Protein AF-A0A1M6JU75-F1 (afdb_monomer)

pLDDT: mean 92.65, std 3.71, range [83.81, 97.88]

Radius of gyration: 18.82 Å; Cα contacts (8 Å, |Δi|>4): 40; chains: 1; bounding box: 38×20×51 Å

Secondary structure (DSSP, 8-state):
-HHHHHH---HHHHHHHHHHHHHHHHHH-SS----PPP------TTEE--EE-SSSS-EE-TT-EE-

Mean predicted align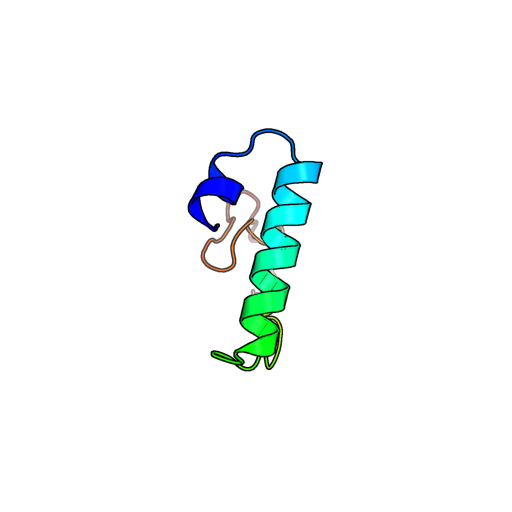ed error: 5.23 Å

Structure (mmCIF, N/CA/C/O backbone):
data_AF-A0A1M6JU75-F1
#
_entry.id   AF-A0A1M6JU75-F1
#
loop_
_atom_site.group_PDB
_atom_site.id
_atom_site.type_symbol
_atom_site.label_atom_id
_atom_site.label_alt_id
_atom_site.label_comp_id
_atom_si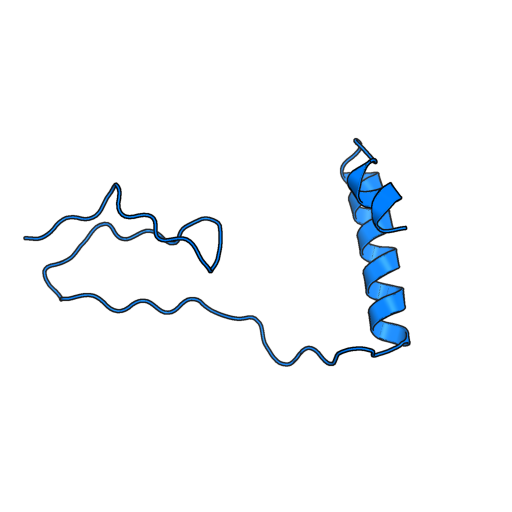te.label_asym_id
_atom_site.label_entity_id
_atom_site.label_seq_id
_atom_site.pdbx_PDB_ins_code
_atom_site.Cartn_x
_atom_site.Cartn_y
_atom_site.Cartn_z
_atom_site.occupancy
_atom_site.B_iso_or_equiv
_atom_site.auth_seq_id
_atom_site.auth_comp_id
_atom_site.auth_asym_id
_atom_site.auth_atom_id
_atom_site.pdbx_PDB_model_num
ATOM 1 N N . MET A 1 1 ? 15.546 -3.832 -15.225 1.00 86.56 1 MET A N 1
ATOM 2 C CA . MET A 1 1 ? 14.964 -2.542 -14.776 1.00 86.56 1 MET A CA 1
ATOM 3 C C . MET A 1 1 ? 14.522 -2.586 -13.322 1.00 86.56 1 MET A C 1
ATOM 5 O O . MET A 1 1 ? 14.906 -1.688 -12.590 1.00 86.56 1 MET A O 1
ATOM 9 N N . ILE A 1 2 ? 13.818 -3.637 -12.882 1.00 93.44 2 ILE A N 1
ATOM 10 C CA . ILE A 1 2 ? 13.420 -3.811 -11.471 1.00 93.44 2 ILE A CA 1
ATOM 11 C C . ILE A 1 2 ? 14.624 -3.740 -10.515 1.00 93.44 2 ILE A C 1
ATOM 13 O O . ILE A 1 2 ? 14.622 -2.932 -9.596 1.00 93.44 2 ILE A O 1
ATOM 17 N N . GLU A 1 3 ? 1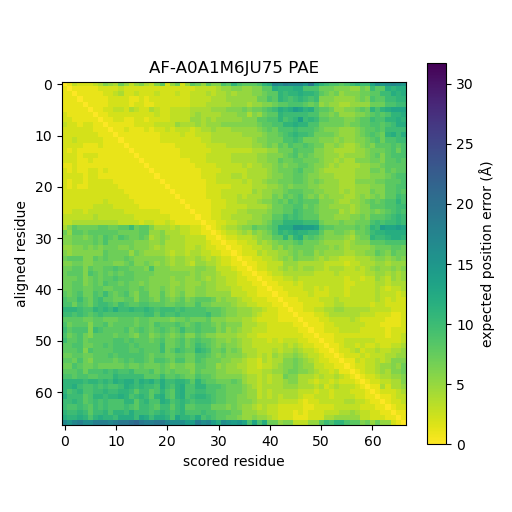5.690 -4.506 -10.766 1.00 96.62 3 GLU A N 1
ATOM 18 C CA . GLU A 1 3 ? 16.917 -4.454 -9.947 1.00 96.62 3 GLU A CA 1
ATOM 19 C C . GLU A 1 3 ? 17.532 -3.050 -9.896 1.00 96.62 3 GLU A C 1
ATOM 21 O O . GLU A 1 3 ? 17.904 -2.574 -8.827 1.00 96.62 3 GLU A O 1
ATOM 26 N N . LYS A 1 4 ? 17.564 -2.353 -11.044 1.00 94.94 4 LYS A N 1
ATOM 27 C CA . LYS A 1 4 ? 18.070 -0.979 -11.141 1.00 94.94 4 LYS A CA 1
ATOM 28 C C . LYS A 1 4 ? 17.274 -0.047 -10.226 1.00 94.94 4 LYS A C 1
ATOM 30 O O . LYS A 1 4 ? 17.888 0.638 -9.418 1.00 94.94 4 LYS A O 1
ATOM 35 N N . ALA A 1 5 ? 15.939 -0.087 -10.289 1.00 95.62 5 ALA A N 1
ATOM 36 C CA . ALA A 1 5 ? 15.071 0.714 -9.425 1.00 95.62 5 ALA A CA 1
ATOM 37 C C . ALA A 1 5 ? 15.375 0.490 -7.932 1.00 95.62 5 ALA A C 1
ATOM 39 O O . ALA A 1 5 ? 15.482 1.453 -7.178 1.00 95.62 5 ALA A O 1
ATOM 40 N N . TRP A 1 6 ? 15.586 -0.762 -7.514 1.00 94.19 6 TRP A N 1
ATOM 41 C CA . TRP A 1 6 ? 15.873 -1.097 -6.113 1.00 94.19 6 TRP A CA 1
ATOM 42 C C . TRP A 1 6 ? 17.310 -0.806 -5.669 1.00 94.19 6 TRP A C 1
ATOM 44 O O . TRP A 1 6 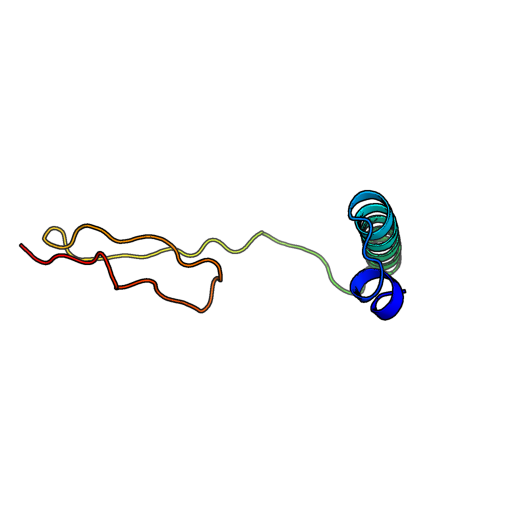? 17.567 -0.719 -4.471 1.00 94.19 6 TRP A O 1
ATOM 54 N N . SER A 1 7 ? 18.233 -0.611 -6.612 1.00 96.88 7 SER A N 1
ATOM 55 C CA . SER A 1 7 ? 19.607 -0.174 -6.334 1.00 96.88 7 SER A CA 1
ATOM 56 C C . SER A 1 7 ? 19.832 1.340 -6.458 1.00 96.88 7 SER A C 1
ATOM 58 O O . SER A 1 7 ? 20.869 1.825 -6.010 1.00 96.88 7 SER A O 1
ATOM 60 N N . THR A 1 8 ? 18.905 2.098 -7.060 1.00 97.31 8 THR A N 1
ATOM 61 C CA . THR A 1 8 ? 19.059 3.547 -7.274 1.00 97.31 8 THR A CA 1
ATOM 62 C C . THR A 1 8 ? 18.776 4.320 -5.974 1.00 97.31 8 THR A C 1
ATOM 64 O O . THR A 1 8 ? 17.643 4.281 -5.475 1.00 97.31 8 THR A O 1
ATOM 67 N N . PRO A 1 9 ? 19.768 5.047 -5.417 1.00 96.75 9 PRO A N 1
ATOM 68 C CA . PRO A 1 9 ? 19.608 5.753 -4.147 1.00 96.75 9 PRO A CA 1
ATOM 69 C C . PRO A 1 9 ? 18.757 7.018 -4.290 1.00 96.75 9 PRO A C 1
ATOM 71 O O . PRO A 1 9 ? 17.917 7.285 -3.428 1.00 96.75 9 PRO A O 1
ATOM 74 N N . ASP A 1 10 ? 18.937 7.762 -5.387 1.00 97.69 10 ASP A N 1
ATOM 75 C CA . ASP A 1 10 ? 18.172 8.973 -5.667 1.00 97.69 10 ASP A CA 1
ATOM 76 C C . ASP A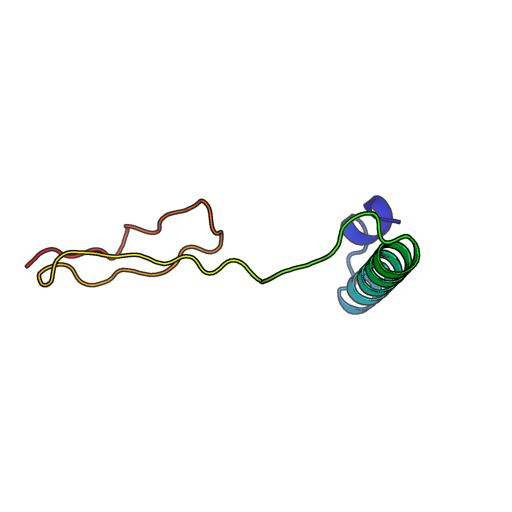 1 10 ? 16.693 8.636 -5.879 1.00 97.69 10 ASP A C 1
ATOM 78 O O . ASP A 1 10 ? 16.323 7.818 -6.722 1.00 97.69 10 ASP A O 1
ATOM 82 N N . GLU A 1 11 ? 15.832 9.255 -5.079 1.00 96.81 11 GLU A N 1
ATOM 83 C CA . GLU A 1 11 ? 14.405 8.954 -5.086 1.00 96.81 11 GLU A CA 1
ATOM 84 C C . GLU A 1 11 ? 13.724 9.390 -6.386 1.00 96.81 11 GLU A C 1
ATOM 86 O O . GLU A 1 11 ? 12.855 8.678 -6.891 1.00 96.81 11 GLU A O 1
ATOM 91 N N . SER A 1 12 ? 14.140 10.522 -6.956 1.00 97.12 12 SER A N 1
ATOM 92 C CA . SER A 1 12 ? 13.571 11.044 -8.201 1.00 97.12 12 SER A CA 1
ATOM 93 C C . SER A 1 12 ? 13.919 10.140 -9.382 1.00 97.12 12 SER A C 1
ATOM 95 O O . SER A 1 12 ? 13.058 9.804 -10.197 1.00 97.12 12 SER A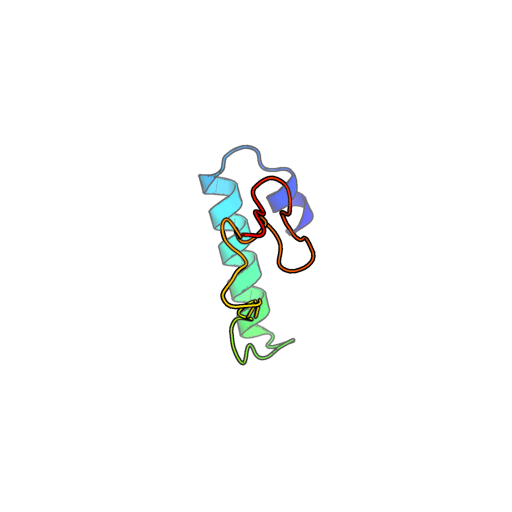 O 1
ATOM 97 N N . GLU A 1 13 ? 15.167 9.683 -9.455 1.00 97.31 13 GLU A N 1
ATOM 98 C CA . GLU A 1 13 ? 15.618 8.733 -10.463 1.00 97.31 13 GLU A CA 1
ATOM 99 C C . GLU A 1 13 ? 14.955 7.364 -10.280 1.00 97.31 13 GLU A C 1
ATOM 101 O O . GLU A 1 13 ? 14.448 6.798 -11.251 1.00 97.31 13 GLU A O 1
ATOM 106 N N . ARG A 1 14 ? 14.864 6.857 -9.044 1.00 97.81 14 ARG A N 1
ATOM 107 C CA . ARG A 1 14 ? 14.140 5.613 -8.746 1.00 97.81 14 ARG A CA 1
ATOM 108 C C . ARG A 1 14 ? 12.682 5.699 -9.188 1.00 97.81 14 ARG A C 1
ATOM 110 O O . ARG A 1 14 ? 12.192 4.770 -9.826 1.00 97.81 14 ARG A O 1
ATOM 117 N N . LYS A 1 15 ? 12.011 6.821 -8.910 1.00 97.25 15 LYS A N 1
ATOM 118 C CA . LYS A 1 15 ? 10.631 7.061 -9.343 1.00 97.25 15 LYS A CA 1
ATOM 119 C C . LYS A 1 15 ? 10.501 6.985 -10.864 1.00 97.25 15 LYS A C 1
ATOM 121 O O . LYS A 1 15 ? 9.630 6.270 -11.340 1.00 97.25 15 LYS A O 1
ATOM 126 N N . LYS A 1 16 ? 11.385 7.649 -11.619 1.00 97.56 16 LYS A N 1
ATOM 127 C CA . LYS A 1 16 ? 11.369 7.597 -13.095 1.00 97.56 16 LYS A CA 1
ATOM 128 C C . LYS A 1 16 ? 11.480 6.166 -13.620 1.00 97.56 16 LYS A C 1
ATOM 130 O O . LYS A 1 16 ? 10.711 5.778 -14.488 1.00 97.56 16 LYS A O 1
ATOM 135 N N . ILE A 1 17 ? 12.387 5.367 -13.054 1.00 97.88 17 ILE A N 1
ATOM 136 C CA . ILE A 1 17 ? 12.562 3.964 -13.459 1.00 97.88 17 ILE A CA 1
ATOM 137 C C . ILE A 1 17 ? 11.306 3.141 -13.128 1.00 97.88 17 ILE A C 1
ATOM 139 O O . ILE A 1 17 ? 10.897 2.304 -13.929 1.00 97.88 17 ILE A O 1
ATOM 143 N N . CYS A 1 18 ? 10.682 3.361 -11.966 1.00 97.62 18 CYS A N 1
ATOM 144 C CA . CYS A 1 18 ? 9.423 2.701 -11.612 1.00 97.62 18 CYS A CA 1
ATOM 145 C C . CYS A 1 18 ? 8.277 3.092 -12.555 1.00 97.62 18 CYS A C 1
ATOM 147 O O . CYS A 1 18 ? 7.520 2.215 -12.964 1.00 97.62 18 CYS A O 1
ATOM 149 N N . ASP A 1 19 ? 8.170 4.372 -12.917 1.00 96.75 19 ASP A N 1
ATOM 150 C CA . ASP A 1 19 ? 7.163 4.867 -13.860 1.00 96.75 19 ASP A CA 1
ATOM 151 C C . ASP A 1 19 ? 7.340 4.197 -15.243 1.00 96.75 19 ASP A C 1
ATOM 153 O O . ASP A 1 19 ? 6.371 3.717 -15.826 1.00 96.75 19 ASP A O 1
ATOM 157 N N . GLU A 1 20 ? 8.581 4.057 -15.729 1.00 97.19 20 GLU A N 1
ATOM 158 C CA . GLU A 1 20 ? 8.886 3.329 -16.975 1.00 97.19 20 GLU A CA 1
ATOM 159 C C . GLU A 1 20 ? 8.517 1.836 -16.899 1.00 97.19 20 GLU A C 1
ATOM 161 O O . GLU A 1 20 ? 8.014 1.267 -17.868 1.00 97.19 20 GLU A O 1
ATOM 166 N N . ILE A 1 21 ? 8.751 1.182 -15.753 1.00 95.56 21 ILE A N 1
ATOM 167 C CA . ILE A 1 21 ? 8.340 -0.215 -15.535 1.00 95.56 21 ILE A CA 1
ATOM 168 C C . ILE A 1 21 ? 6.817 -0.345 -15.608 1.00 95.56 21 ILE A C 1
ATOM 170 O O . ILE A 1 21 ? 6.318 -1.263 -16.261 1.00 95.56 21 ILE A O 1
ATOM 174 N N . TRP A 1 22 ? 6.087 0.561 -14.957 1.00 93.69 22 TRP A N 1
ATOM 175 C CA . TRP A 1 22 ? 4.627 0.566 -14.983 1.00 93.69 22 TRP A CA 1
ATOM 176 C C . TRP A 1 22 ? 4.065 0.783 -16.383 1.00 93.69 22 TRP A C 1
ATOM 178 O O . TRP A 1 22 ? 3.122 0.086 -16.752 1.00 93.69 22 TRP A O 1
ATOM 188 N N . GLU A 1 23 ? 4.661 1.674 -17.176 1.00 94.81 23 GLU A N 1
ATOM 189 C CA . GLU A 1 23 ? 4.253 1.892 -18.566 1.00 94.81 23 GLU A CA 1
ATOM 190 C C . GLU A 1 23 ? 4.399 0.609 -19.397 1.00 94.81 23 GLU A C 1
ATOM 192 O O . GLU A 1 23 ? 3.456 0.196 -20.066 1.00 94.81 23 GLU A O 1
ATOM 197 N N . MET A 1 24 ? 5.533 -0.094 -19.298 1.00 94.12 24 MET A N 1
ATOM 198 C CA . MET A 1 24 ? 5.712 -1.370 -20.007 1.00 94.12 24 MET A CA 1
ATOM 199 C C . MET A 1 24 ? 4.690 -2.426 -19.570 1.00 94.12 24 MET A C 1
ATOM 201 O O . MET A 1 24 ? 4.124 -3.118 -20.412 1.00 94.12 24 MET A O 1
ATOM 205 N N . LEU A 1 25 ? 4.430 -2.543 -18.262 1.00 92.94 25 LEU A N 1
ATOM 206 C CA . LEU A 1 25 ? 3.409 -3.461 -17.751 1.00 92.94 25 LEU A CA 1
ATOM 207 C C . LEU A 1 25 ? 2.018 -3.092 -18.273 1.00 92.94 25 LEU A C 1
ATOM 209 O O . LEU A 1 25 ? 1.240 -3.980 -18.601 1.00 92.94 25 LEU A O 1
ATOM 213 N N . HIS A 1 26 ? 1.704 -1.804 -18.379 1.00 91.75 26 HIS A N 1
ATOM 214 C CA . HIS A 1 26 ? 0.432 -1.358 -18.931 1.00 91.75 26 HIS A CA 1
ATOM 215 C C . HIS A 1 26 ? 0.274 -1.763 -20.403 1.00 91.75 26 HIS A C 1
ATOM 217 O O . HIS A 1 26 ? -0.767 -2.305 -20.770 1.00 91.75 26 HIS A O 1
ATOM 223 N N . GLN A 1 27 ? 1.312 -1.563 -21.221 1.00 93.50 27 GLN A N 1
ATOM 224 C CA . GLN A 1 27 ? 1.279 -1.883 -22.653 1.00 93.50 27 GLN A CA 1
ATOM 225 C C . GLN A 1 27 ? 1.175 -3.389 -22.932 1.00 93.50 27 GLN A C 1
ATOM 227 O O . GLN A 1 27 ? 0.425 -3.801 -23.813 1.00 93.50 27 GLN A O 1
ATOM 232 N N . GLU A 1 28 ? 1.886 -4.219 -22.166 1.00 95.69 28 GLU A N 1
ATOM 233 C CA . GLU A 1 28 ? 1.845 -5.682 -22.322 1.00 95.69 28 GLU A CA 1
ATOM 234 C C . GLU A 1 28 ? 0.566 -6.310 -21.736 1.00 95.69 28 GLU A C 1
ATOM 236 O O . GLU A 1 28 ? 0.260 -7.471 -22.007 1.00 95.69 28 GLU A O 1
ATOM 241 N N . ALA A 1 29 ? -0.174 -5.561 -20.909 1.00 90.19 29 ALA A N 1
ATOM 242 C CA . ALA A 1 29 ? -1.384 -5.997 -20.211 1.00 90.19 29 ALA A CA 1
ATOM 243 C C . ALA A 1 29 ? -1.304 -7.416 -19.581 1.00 90.19 29 ALA A C 1
ATOM 245 O O . ALA A 1 29 ? -2.260 -8.191 -19.693 1.00 90.19 29 ALA A O 1
ATOM 246 N N . PRO A 1 30 ? -0.215 -7.791 -18.872 1.00 90.81 30 PRO A N 1
ATOM 247 C CA . PRO A 1 30 ? -0.090 -9.114 -18.258 1.00 90.81 30 PRO A CA 1
ATOM 248 C C . PRO A 1 30 ? -1.075 -9.301 -17.094 1.00 90.81 30 PRO A C 1
ATOM 250 O O . PRO A 1 30 ? -1.382 -10.425 -16.696 1.00 90.81 30 PRO A O 1
ATOM 253 N N . CYS A 1 31 ? -1.571 -8.196 -16.535 1.00 89.44 31 CYS A N 1
ATOM 254 C CA . CYS A 1 31 ? -2.634 -8.152 -15.549 1.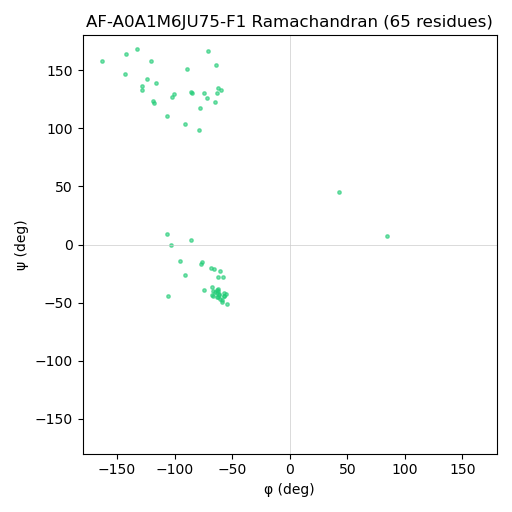00 89.44 31 CYS A CA 1
ATOM 255 C C . CYS A 1 31 ? -3.522 -6.927 -15.801 1.00 89.44 31 CYS A C 1
ATOM 257 O O . CYS A 1 31 ? -3.050 -5.879 -16.237 1.00 89.44 31 CYS A O 1
ATOM 259 N N . ILE A 1 32 ? -4.817 -7.063 -15.513 1.00 88.12 32 ILE A N 1
ATOM 260 C CA . ILE A 1 32 ? -5.784 -5.965 -15.593 1.00 88.12 32 ILE A CA 1
ATOM 261 C C . ILE A 1 32 ? -6.120 -5.550 -14.156 1.00 88.12 32 ILE A C 1
ATOM 263 O O . ILE A 1 32 ? -6.749 -6.336 -13.441 1.00 88.12 32 ILE A O 1
ATOM 267 N N . PRO A 1 33 ? -5.704 -4.355 -13.701 1.00 88.50 33 PRO A N 1
ATOM 268 C CA . PRO A 1 33 ? -6.089 -3.843 -12.390 1.00 88.50 33 PRO A CA 1
ATOM 269 C C . PRO A 1 33 ? -7.606 -3.640 -12.326 1.00 88.50 33 PRO A C 1
ATOM 271 O O . PRO A 1 33 ? -8.185 -3.021 -13.217 1.00 88.50 33 PRO A O 1
ATOM 274 N N . LEU A 1 34 ? -8.255 -4.160 -11.282 1.00 91.31 34 LEU A N 1
ATOM 275 C CA . LEU A 1 34 ? -9.710 -4.042 -11.110 1.00 91.31 34 LEU A CA 1
ATOM 276 C C . LEU A 1 34 ? -10.086 -3.026 -10.030 1.00 91.31 34 LEU A C 1
ATOM 278 O O . LEU A 1 34 ? -11.012 -2.241 -10.213 1.00 91.31 34 LEU A O 1
ATOM 282 N N . TYR A 1 35 ? -9.393 -3.068 -8.894 1.00 92.69 35 TYR A N 1
ATOM 283 C CA . TYR A 1 35 ? -9.633 -2.203 -7.745 1.00 92.69 35 TYR A CA 1
ATOM 284 C C . TYR A 1 35 ? -8.430 -2.225 -6.800 1.00 92.69 35 TYR A C 1
ATOM 286 O O . TYR A 1 35 ? -7.677 -3.201 -6.766 1.00 92.69 35 TYR A O 1
ATOM 294 N N . ASP A 1 36 ? -8.308 -1.180 -5.986 1.00 89.75 36 ASP A N 1
ATOM 295 C CA . ASP A 1 36 ? -7.371 -1.147 -4.868 1.00 89.75 36 ASP A CA 1
ATOM 296 C C . ASP A 1 36 ? -7.991 -1.810 -3.637 1.00 89.75 36 ASP A C 1
ATOM 298 O O . ASP A 1 36 ? -9.128 -1.527 -3.245 1.00 89.75 36 ASP A O 1
ATOM 302 N N . ILE A 1 37 ? -7.246 -2.721 -3.016 1.00 89.88 37 ILE A N 1
ATOM 303 C CA . ILE A 1 37 ? -7.725 -3.457 -1.847 1.00 89.88 37 ILE A CA 1
ATOM 304 C C . ILE A 1 37 ? -7.777 -2.515 -0.640 1.00 89.88 37 ILE A C 1
ATOM 306 O O . ILE A 1 37 ? -6.769 -1.938 -0.239 1.00 89.88 37 ILE A O 1
ATOM 310 N N . VAL A 1 38 ? -8.944 -2.435 -0.001 1.00 88.62 38 VAL A N 1
ATOM 311 C CA . VAL A 1 38 ? -9.125 -1.737 1.277 1.00 88.62 38 VAL A CA 1
ATOM 312 C C . VAL A 1 38 ? -9.189 -2.759 2.408 1.00 88.62 38 VAL A C 1
ATOM 314 O O . VAL A 1 38 ? -10.003 -3.683 2.385 1.00 88.62 38 VAL A O 1
ATOM 317 N N . LYS A 1 39 ? -8.350 -2.583 3.436 1.00 88.50 39 LYS A N 1
ATOM 318 C CA . LYS A 1 39 ? -8.396 -3.404 4.652 1.00 88.50 39 LYS A CA 1
ATOM 319 C C . LYS A 1 39 ? -9.529 -2.931 5.560 1.00 88.50 39 LYS A C 1
ATOM 321 O O . LYS A 1 39 ? -9.376 -1.972 6.312 1.00 88.50 39 LYS A O 1
ATOM 326 N N . VAL A 1 40 ? -10.661 -3.622 5.494 1.00 89.50 40 VAL A N 1
ATOM 327 C CA . VAL A 1 40 ? -11.816 -3.366 6.365 1.00 89.50 40 VAL A CA 1
ATOM 328 C C . VAL A 1 40 ? -11.653 -4.142 7.670 1.00 89.50 40 VAL A C 1
ATOM 330 O O . VAL A 1 40 ? -11.357 -5.335 7.653 1.00 89.50 40 VAL A O 1
ATOM 333 N N . VAL A 1 41 ? -11.852 -3.469 8.805 1.00 89.38 41 VAL A N 1
ATOM 334 C CA . VAL A 1 41 ? -11.741 -4.067 10.142 1.00 89.38 41 VAL A CA 1
ATOM 335 C C . VAL A 1 41 ? -13.003 -3.758 10.934 1.00 89.38 41 VAL A C 1
ATOM 337 O O . VAL A 1 41 ? -13.458 -2.618 10.963 1.00 89.38 41 VAL A O 1
ATOM 340 N N . ALA A 1 42 ? -13.556 -4.782 11.577 1.00 91.12 42 ALA A N 1
ATOM 341 C CA . ALA A 1 42 ? -14.680 -4.664 12.492 1.00 91.12 42 ALA A CA 1
ATOM 342 C C . ALA A 1 42 ? -14.232 -5.070 13.897 1.00 91.12 42 ALA A C 1
ATOM 344 O O . ALA A 1 42 ? -13.497 -6.043 14.071 1.00 91.12 42 ALA A O 1
ATOM 345 N N . TYR A 1 43 ? -14.690 -4.331 14.898 1.00 92.00 43 TYR A N 1
ATOM 346 C CA . TYR A 1 43 ? -14.431 -4.604 16.306 1.00 92.00 43 TYR A CA 1
ATOM 347 C C . TYR A 1 43 ? -15.676 -4.277 17.135 1.00 92.00 43 TYR A C 1
ATOM 349 O O . TYR A 1 43 ? -16.613 -3.647 16.641 1.00 92.00 43 TYR A O 1
ATOM 357 N N . ARG A 1 44 ? -15.720 -4.778 18.376 1.00 95.19 44 ARG A N 1
ATOM 358 C CA . ARG A 1 44 ? -16.834 -4.517 19.300 1.00 95.19 44 ARG A CA 1
ATOM 359 C C . ARG A 1 44 ? -16.902 -3.030 19.649 1.00 95.19 44 ARG A C 1
ATOM 361 O O . ARG A 1 44 ? -15.889 -2.343 19.627 1.00 95.19 44 ARG A O 1
ATOM 368 N N . ASP A 1 45 ? -18.085 -2.555 20.011 1.00 96.31 45 ASP A N 1
ATOM 369 C CA . ASP A 1 45 ? -18.334 -1.165 20.417 1.00 96.31 45 ASP A CA 1
ATOM 370 C C . ASP A 1 45 ? -17.485 -0.709 21.616 1.00 96.31 45 ASP A C 1
ATOM 372 O O . ASP A 1 45 ? -17.136 0.466 21.717 1.00 96.31 45 ASP A O 1
ATOM 376 N N . ASN A 1 46 ? -17.101 -1.640 22.491 1.00 97.00 46 ASN A N 1
ATOM 377 C CA . ASN A 1 46 ? -16.237 -1.382 23.639 1.00 97.00 46 ASN A CA 1
ATOM 378 C C . ASN A 1 46 ? -14.726 -1.435 23.332 1.00 97.00 46 ASN A C 1
ATOM 380 O O . ASN A 1 46 ? -13.918 -1.307 24.253 1.00 97.00 46 ASN A O 1
ATOM 384 N N . VAL A 1 47 ? -14.334 -1.623 22.067 1.00 95.00 47 VAL A N 1
ATOM 385 C CA . VAL A 1 47 ? -12.932 -1.639 21.631 1.00 95.00 47 VAL A CA 1
ATOM 386 C C . VAL A 1 47 ? -12.565 -0.296 21.001 1.00 95.00 47 VAL A C 1
ATOM 388 O O . VAL A 1 47 ? -13.244 0.190 20.096 1.00 95.00 47 VAL A O 1
ATOM 391 N N . SER A 1 48 ? -11.456 0.296 21.446 1.00 93.94 48 SER A N 1
ATOM 392 C CA . SER A 1 48 ? -10.910 1.540 20.892 1.00 93.94 48 SER A CA 1
ATOM 393 C C . SER A 1 48 ? -9.407 1.456 20.625 1.00 93.94 48 SER A C 1
ATOM 395 O O . SER A 1 48 ? -8.742 0.508 21.033 1.00 93.94 48 SER A O 1
ATOM 397 N N . GLY A 1 49 ? -8.871 2.449 19.908 1.00 92.88 49 GLY A N 1
ATOM 398 C CA . GLY A 1 49 ? -7.427 2.602 19.699 1.00 92.88 49 GLY A CA 1
ATOM 399 C C . GLY A 1 49 ? -6.829 1.790 18.545 1.00 92.88 49 GLY A C 1
ATOM 400 O O . GLY A 1 49 ? -5.615 1.803 18.356 1.00 92.88 49 GLY A O 1
ATOM 401 N N . PHE A 1 50 ? -7.657 1.135 17.722 1.00 91.94 50 PHE A N 1
ATOM 402 C CA . PHE A 1 50 ? -7.177 0.457 16.516 1.00 91.94 50 PHE A CA 1
ATOM 403 C C . PHE A 1 50 ? -6.551 1.445 15.523 1.00 91.94 50 PHE A C 1
ATOM 405 O O . PHE A 1 50 ? -7.135 2.486 15.211 1.00 91.94 50 PHE A O 1
ATOM 412 N N . LYS A 1 51 ? -5.385 1.074 14.984 1.00 90.50 51 LYS A N 1
ATOM 413 C CA . LYS A 1 51 ? -4.721 1.768 13.879 1.00 90.50 51 LYS A CA 1
ATOM 414 C C . LYS A 1 51 ? -4.366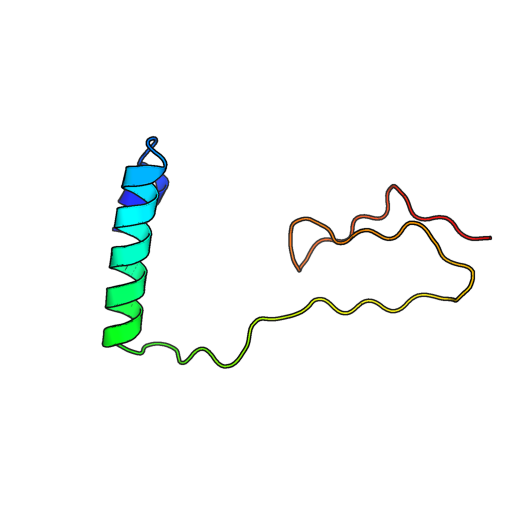 0.762 12.778 1.00 90.50 51 LYS A C 1
ATOM 416 O O . LYS A 1 51 ? -3.892 -0.331 13.092 1.00 90.50 51 LYS A O 1
ATOM 421 N N . PRO A 1 52 ? -4.588 1.096 11.495 1.00 88.75 52 PRO A N 1
ATOM 422 C CA . PRO A 1 52 ? -4.087 0.280 10.397 1.00 88.75 52 PRO A CA 1
ATOM 423 C C . PRO A 1 52 ? -2.560 0.176 10.458 1.00 88.75 52 PRO A C 1
ATOM 425 O O . PRO A 1 52 ? -1.881 1.189 10.606 1.00 88.75 52 PRO A O 1
ATOM 428 N N . ALA A 1 53 ? -2.031 -1.039 10.317 1.00 88.62 53 ALA A N 1
ATOM 429 C CA . ALA A 1 53 ? -0.595 -1.255 10.185 1.00 88.62 53 ALA A CA 1
ATOM 430 C C . ALA A 1 53 ? -0.083 -0.769 8.809 1.00 88.62 53 ALA A C 1
ATOM 432 O O . ALA A 1 53 ? -0.889 -0.579 7.893 1.00 88.62 53 ALA A O 1
ATOM 433 N N . PRO A 1 54 ? 1.245 -0.630 8.615 1.00 88.06 54 PRO A N 1
ATOM 434 C CA . PRO A 1 54 ? 1.823 -0.193 7.339 1.00 88.06 54 PRO A CA 1
ATOM 435 C C . PRO A 1 54 ? 1.520 -1.114 6.150 1.00 88.06 54 PRO A C 1
ATOM 437 O O . PRO A 1 54 ? 1.592 -0.676 5.004 1.00 88.06 54 PRO A O 1
ATOM 440 N N . THR A 1 55 ? 1.199 -2.388 6.403 1.00 88.8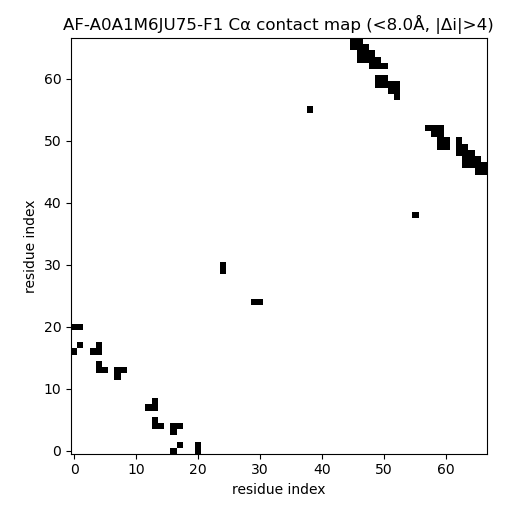1 55 THR A N 1
ATOM 441 C CA . THR A 1 55 ? 0.869 -3.369 5.364 1.00 88.81 55 THR A CA 1
ATOM 442 C C . THR A 1 55 ? -0.538 -3.936 5.554 1.00 88.81 55 THR A C 1
ATOM 444 O O . THR A 1 55 ? -1.094 -3.954 6.655 1.00 88.81 55 THR A O 1
ATOM 447 N N . MET A 1 56 ? -1.119 -4.470 4.475 1.00 86.31 56 MET A N 1
ATOM 448 C CA . MET A 1 56 ? -2.423 -5.141 4.540 1.00 86.31 56 MET A CA 1
ATOM 449 C C . MET A 1 56 ? -2.403 -6.429 5.382 1.00 86.31 56 MET A C 1
ATOM 451 O O . MET A 1 56 ? -3.453 -6.854 5.872 1.00 86.31 56 MET A O 1
ATOM 455 N N . PHE A 1 57 ? -1.230 -7.028 5.594 1.00 87.06 57 PHE A N 1
ATOM 456 C CA . PHE A 1 57 ? -1.075 -8.312 6.282 1.00 87.06 57 PHE A CA 1
ATOM 457 C C . PHE A 1 57 ? -0.867 -8.157 7.790 1.00 87.06 57 PHE A C 1
ATOM 459 O O . PHE A 1 57 ? -1.280 -9.025 8.554 1.00 87.06 57 PHE A O 1
ATOM 466 N N . ASP A 1 58 ? -0.330 -7.021 8.227 1.00 88.25 58 ASP A N 1
ATOM 467 C CA . ASP A 1 58 ? -0.012 -6.792 9.634 1.00 88.25 58 ASP A CA 1
ATOM 468 C C . ASP A 1 58 ? -1.188 -6.185 10.409 1.00 88.25 58 ASP A C 1
ATOM 470 O O . ASP A 1 58 ? -2.026 -5.459 9.866 1.00 88.25 58 ASP A O 1
ATOM 474 N N . MET A 1 59 ? -1.264 -6.474 11.708 1.00 85.69 59 MET A N 1
ATOM 475 C CA . MET A 1 59 ? -2.187 -5.813 12.632 1.00 85.69 59 MET A CA 1
ATOM 476 C C . MET A 1 59 ? -1.396 -5.102 13.720 1.00 85.69 59 MET A C 1
ATOM 478 O O . MET A 1 59 ? -0.619 -5.728 14.438 1.00 85.69 59 MET A O 1
ATOM 482 N N . GLU A 1 60 ? -1.620 -3.800 13.869 1.00 86.88 60 GLU A N 1
ATOM 483 C CA . GLU A 1 60 ? -1.021 -3.029 14.947 1.00 86.88 60 GLU A CA 1
ATOM 484 C C . GLU A 1 60 ? -1.957 -3.029 16.160 1.00 86.88 60 GLU A C 1
ATOM 486 O O . GLU A 1 60 ? -2.987 -2.359 16.181 1.00 86.88 60 GLU A O 1
ATOM 491 N N . LEU A 1 61 ? -1.606 -3.831 17.168 1.00 88.88 61 LEU A N 1
ATOM 492 C CA . LEU A 1 61 ? -2.440 -4.049 18.358 1.00 88.88 61 LEU A CA 1
ATOM 493 C C . LEU A 1 61 ? -1.956 -3.282 19.597 1.00 88.88 61 LEU A C 1
ATOM 495 O O . LEU A 1 61 ? -2.575 -3.360 20.652 1.00 88.88 61 LEU A O 1
ATOM 499 N N . GLN A 1 62 ? -0.858 -2.534 19.471 1.00 92.75 62 GLN A N 1
ATOM 500 C CA . GLN A 1 62 ? -0.159 -1.887 20.589 1.00 92.75 62 GLN A CA 1
ATOM 501 C C . GLN A 1 62 ? -1.020 -0.856 21.332 1.00 92.75 62 GLN A C 1
ATOM 503 O O . GLN A 1 62 ? -0.814 -0.615 22.516 1.00 92.75 62 GLN A O 1
ATOM 508 N N . TYR A 1 63 ? -1.974 -0.246 20.628 1.00 92.75 63 TYR A N 1
ATOM 509 C CA . TYR A 1 63 ? -2.817 0.838 21.133 1.00 92.75 63 TYR A CA 1
ATOM 510 C C . TYR A 1 63 ? -4.256 0.391 21.415 1.00 92.75 63 TYR A C 1
ATOM 512 O O . TYR A 1 63 ? -5.121 1.234 21.629 1.00 92.75 63 TYR A O 1
ATOM 520 N N . ILE A 1 64 ? -4.530 -0.916 21.365 1.00 94.12 64 ILE A N 1
ATOM 521 C CA . ILE A 1 64 ? -5.879 -1.445 21.557 1.00 94.12 64 ILE A CA 1
ATOM 522 C C . ILE A 1 64 ? -6.265 -1.390 23.030 1.00 94.12 64 ILE A C 1
ATOM 524 O O . ILE A 1 64 ? -5.556 -1.893 23.898 1.00 94.12 64 ILE A O 1
ATOM 528 N N . GLU A 1 65 ? -7.450 -0.849 23.280 1.00 94.50 65 GLU A N 1
ATOM 529 C CA . GLU A 1 65 ? -8.065 -0.771 24.598 1.00 94.50 65 GLU A CA 1
ATOM 530 C C . GLU A 1 65 ? -9.445 -1.428 24.570 1.00 94.50 65 GLU A C 1
ATOM 532 O O . GLU A 1 65 ? -10.193 -1.289 23.598 1.00 94.50 65 GLU A O 1
ATOM 537 N N . VAL A 1 66 ? -9.788 -2.123 25.655 1.00 94.56 66 VAL A N 1
ATOM 538 C CA . VAL A 1 66 ? -11.113 -2.708 25.884 1.00 94.56 66 VAL A CA 1
ATOM 539 C C . VAL A 1 66 ? -11.693 -2.053 27.131 1.00 94.56 66 VAL A C 1
ATOM 541 O O . VAL A 1 66 ? -11.065 -2.106 28.189 1.00 94.56 66 VAL A O 1
ATOM 544 N N . LYS A 1 67 ? -12.857 -1.419 26.993 1.00 83.81 67 LYS A N 1
ATOM 545 C CA . LYS A 1 67 ? -13.586 -0.777 28.095 1.00 83.81 67 LYS A CA 1
ATOM 546 C C . LYS A 1 67 ? -14.603 -1.715 28.732 1.00 83.81 67 LYS A C 1
ATOM 548 O O . LYS A 1 67 ? -15.183 -2.550 27.994 1.00 83.81 67 LYS A O 1
#

Foldseek 3Di:
DVVCLVPDPDPVVSVVVVVVVVVVCVVVCPDDDDDDDDQDDDDDPQKDQFDDDPDSPDGDCPRIDGD

Sequence (67 aa):
MIEKAWSTPDESERKKICDEIWEMLHQEAPCIPLYDIVKVVAYRDNVSGFKPAPTMFDMELQYIEVK

Organism: NCBI:txid1121432

Solvent-accessible surface area (backbone atoms only — not comparable to full-atom values): 4437 Å² total; per-residue (Å²): 107,70,68,55,34,76,68,43,82,53,64,70,61,21,47,52,50,48,52,53,50,50,51,52,48,60,75,69,51,86,65,81,90,85,75,83,89,75,88,83,83,86,78,58,92,51,51,45,57,76,50,88,35,101,46,92,86,52,80,48,63,90,53,55,44,79,111